Protein AF-A0A2D4Q1W5-F1 (afdb_monomer)

Secondary structure (DSSP, 8-state):
--SS---S-SGGGGS--HHHHHHHHHHHHHHHHHH-----S--TTSSS--TT-S----TTTTTT-SSB-TTS-BPTT-SS-TTT-TTEETTEEPPTT-EEE--BGGGTB--EE--SS-SS--

pLDDT: mean 91.88, std 6.36, range [61.78, 98.19]

Nearest PDB structures (foldseek):
  8snm-assembly1_B  TM=6.534E-01  e=1.712E-15  Homo sapiens
  8snl-assembly1_A  TM=6.534E-01  e=9.653E-14  Homo sapiens
  8sno-assembly1_A  TM=9.423E-01  e=1.370E-10  Homo sapiens
  6be6-assembly4_D  TM=8.812E-01  e=4.741E-08  Homo sapiens
  6be6-assembly3_C  TM=8.725E-01  e=7.974E-07  Homo sapiens

Mean predicted aligned error: 6.37 Å

Foldseek 3Di:
DDPDDDPCPDPCSVPDDPVRVVVVVVCCVVPCVVDPDDDDQQD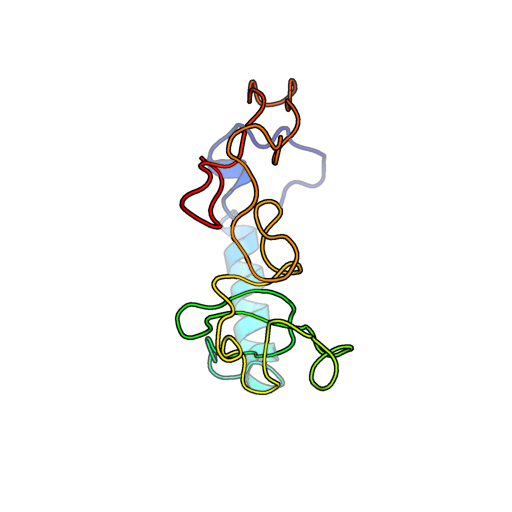AQCLEAGPPAQGHLHPVPCPPQPQAHVRRYGDPPQPHGVSHALQDDPSAGHDQAAFRDPQDVVVRRHTWGGRSPDSDID

Structure (mmCIF, N/CA/C/O backbone):
data_AF-A0A2D4Q1W5-F1
#
_entry.id   AF-A0A2D4Q1W5-F1
#
loop_
_atom_site.group_PDB
_atom_site.id
_atom_site.type_symbol
_atom_site.label_atom_id
_atom_site.label_alt_id
_atom_site.label_comp_id
_atom_site.label_asym_id
_atom_site.label_entity_id
_atom_site.label_seq_id
_atom_site.pdbx_PDB_ins_code
_atom_site.Cartn_x
_atom_site.Cartn_y
_atom_site.Cartn_z
_atom_site.occupancy
_atom_site.B_iso_or_equiv
_atom_site.auth_seq_id
_atom_site.auth_comp_id
_atom_site.auth_asym_id
_atom_site.auth_atom_id
_atom_site.pdbx_PDB_model_num
ATOM 1 N N . MET A 1 1 ? -15.717 11.210 16.338 1.00 86.06 1 MET A N 1
ATOM 2 C CA . MET A 1 1 ? -16.990 10.555 15.977 1.00 86.06 1 MET A CA 1
ATOM 3 C C . MET A 1 1 ? -18.083 11.599 15.905 1.00 86.06 1 MET A C 1
ATOM 5 O O . MET A 1 1 ? -18.775 11.830 16.887 1.00 86.06 1 MET A O 1
ATOM 9 N N . TYR A 1 2 ? -18.155 12.303 14.780 1.00 91.56 2 TYR A N 1
ATOM 10 C CA . TYR A 1 2 ? -19.188 13.307 14.546 1.00 91.56 2 TYR A CA 1
ATOM 11 C C . TYR A 1 2 ? -20.326 12.639 13.761 1.00 91.56 2 TYR A C 1
ATOM 13 O O . TYR A 1 2 ? -20.021 11.866 12.853 1.00 91.56 2 TYR A O 1
ATOM 21 N N . PRO A 1 3 ? -21.604 12.846 14.121 1.00 91.62 3 PRO A N 1
ATOM 22 C CA . PRO A 1 3 ? -22.716 12.086 13.543 1.00 91.62 3 PRO A CA 1
ATOM 23 C C . PRO A 1 3 ? -23.096 12.529 12.123 1.00 91.62 3 PRO A C 1
ATOM 25 O O . PRO A 1 3 ? -23.984 11.936 11.520 1.00 91.62 3 PRO A O 1
ATOM 28 N N . ILE A 1 4 ? -22.448 13.567 11.595 1.00 92.00 4 ILE A N 1
ATOM 29 C CA . ILE A 1 4 ? -22.682 14.102 10.254 1.00 92.00 4 ILE A CA 1
ATOM 30 C C . ILE A 1 4 ? -21.364 14.189 9.482 1.00 92.00 4 ILE A C 1
ATOM 32 O O . ILE A 1 4 ? -20.281 14.140 10.073 1.00 92.00 4 ILE A O 1
ATOM 36 N N . ALA A 1 5 ? -21.467 14.320 8.159 1.00 90.94 5 ALA A N 1
ATOM 37 C CA . ALA A 1 5 ? -20.313 14.451 7.279 1.00 90.94 5 ALA A CA 1
ATOM 38 C C . ALA A 1 5 ? -19.437 15.657 7.663 1.00 90.94 5 ALA A C 1
ATOM 40 O O . ALA A 1 5 ? -19.933 16.707 8.073 1.00 90.94 5 ALA A O 1
ATOM 41 N N . VAL A 1 6 ? -18.125 15.492 7.508 1.00 92.56 6 VAL A N 1
ATOM 42 C CA . VAL A 1 6 ? -17.108 16.527 7.734 1.00 92.56 6 VAL A CA 1
ATOM 43 C C . VAL A 1 6 ? -16.203 16.612 6.513 1.00 92.56 6 VAL A C 1
ATOM 45 O O . VAL A 1 6 ? -16.051 15.619 5.805 1.00 92.56 6 VAL A O 1
ATOM 48 N N . SER A 1 7 ? -15.585 17.772 6.277 1.00 89.62 7 SER A N 1
ATOM 49 C CA . SER A 1 7 ? -14.688 17.949 5.128 1.00 89.62 7 SER A CA 1
ATOM 50 C C . SER A 1 7 ? -13.377 17.169 5.267 1.00 89.62 7 SER A C 1
ATOM 52 O O . SER A 1 7 ? -12.824 16.715 4.273 1.00 89.62 7 SER A O 1
ATOM 54 N N . GLY A 1 8 ? -12.904 16.965 6.502 1.00 90.44 8 GLY A N 1
ATOM 55 C CA . GLY A 1 8 ? -11.624 16.309 6.780 1.00 90.44 8 GLY A CA 1
ATOM 56 C C . GLY A 1 8 ? -10.437 17.273 6.887 1.00 90.44 8 GLY A C 1
ATOM 57 O O . GLY A 1 8 ? -9.335 16.831 7.218 1.00 90.44 8 GLY A O 1
ATOM 58 N N . ASP A 1 9 ? -10.660 18.571 6.658 1.00 89.31 9 ASP A N 1
ATOM 59 C CA . ASP A 1 9 ? -9.598 19.586 6.598 1.00 89.31 9 ASP A CA 1
ATOM 60 C C . ASP A 1 9 ? -9.141 20.074 7.977 1.00 89.31 9 ASP A C 1
ATOM 62 O O . ASP A 1 9 ? -8.030 20.579 8.128 1.00 89.31 9 ASP A O 1
ATOM 66 N N . HIS A 1 10 ? -9.978 19.920 9.007 1.00 92.00 10 HIS A N 1
ATOM 67 C CA . HIS A 1 10 ? -9.647 20.357 10.359 1.00 92.00 10 HIS A CA 1
ATOM 68 C C . HIS A 1 10 ? -8.865 19.277 11.111 1.00 92.00 10 HIS A C 1
ATOM 70 O O . HIS A 1 10 ? -9.154 18.086 11.003 1.00 92.00 10 HIS A O 1
ATOM 76 N N . GLU A 1 11 ? -7.930 19.690 11.969 1.00 93.56 11 GLU A N 1
ATOM 77 C CA . GLU A 1 11 ? -7.053 18.779 12.722 1.00 93.56 11 GLU A CA 1
ATOM 78 C C . GLU A 1 11 ? -7.822 17.692 13.490 1.00 93.56 11 GLU A C 1
ATOM 80 O O . GLU A 1 11 ? -7.495 16.505 13.423 1.00 93.56 11 GLU A O 1
ATOM 85 N N . ASN A 1 12 ? -8.918 18.072 14.153 1.00 95.00 12 ASN A N 1
ATOM 86 C CA . ASN A 1 12 ? -9.738 17.148 14.934 1.00 95.00 12 ASN A CA 1
ATOM 87 C C . ASN A 1 12 ? -10.520 16.137 14.081 1.00 95.00 12 ASN A C 1
ATOM 89 O O . ASN A 1 12 ? -11.045 15.172 14.633 1.00 95.00 12 ASN A O 1
ATOM 93 N N . ASN A 1 13 ? -10.591 16.296 12.753 1.00 93.25 13 ASN A N 1
ATOM 94 C CA . ASN A 1 13 ? -11.184 15.277 11.881 1.00 93.25 13 ASN A CA 1
ATOM 95 C C . ASN A 1 13 ? -10.328 14.003 11.817 1.00 93.25 13 ASN A C 1
ATOM 97 O O . ASN A 1 13 ? -10.854 12.938 11.505 1.00 93.25 13 ASN A O 1
ATOM 101 N N . LYS A 1 14 ? -9.040 14.097 12.172 1.00 93.00 14 LYS A N 1
ATOM 102 C CA . LYS A 1 14 ? -8.099 12.967 12.223 1.00 93.00 14 LYS A CA 1
ATOM 103 C C . LYS A 1 14 ? -7.966 12.360 13.623 1.00 93.00 14 LYS A C 1
ATOM 105 O O . LYS A 1 14 ? -7.252 11.377 13.798 1.00 93.00 14 LYS A O 1
ATOM 110 N N . MET A 1 15 ? -8.641 12.935 14.622 1.00 95.38 15 MET A N 1
ATOM 111 C CA . MET A 1 15 ? -8.470 12.589 16.032 1.00 95.38 15 MET A CA 1
ATOM 112 C C . MET A 1 15 ? -9.781 12.114 16.660 1.00 95.38 15 MET A C 1
ATOM 114 O O . MET A 1 15 ? -10.868 12.632 16.401 1.00 95.38 15 MET A O 1
ATOM 118 N N . PHE A 1 16 ? -9.683 11.146 17.568 1.00 97.31 16 PHE A N 1
ATOM 119 C CA . PHE A 1 16 ? -10.810 10.773 18.418 1.00 97.31 16 PHE A CA 1
ATOM 120 C C . PHE A 1 16 ? -11.006 11.783 19.555 1.00 97.31 16 PHE A C 1
ATOM 122 O O . PHE A 1 16 ? -10.042 12.210 20.195 1.00 97.31 16 PHE A O 1
ATOM 129 N N . SER A 1 17 ? -12.267 12.107 19.856 1.00 96.94 17 SER A N 1
ATOM 130 C CA . SER A 1 17 ? -12.629 12.879 21.050 1.00 96.94 17 SER A CA 1
ATOM 131 C C . SER A 1 17 ? -12.401 12.065 22.325 1.00 96.94 17 SER A C 1
ATOM 133 O O . SER A 1 17 ? -12.334 10.834 22.283 1.00 96.94 17 SER A O 1
ATOM 135 N N . ASN A 1 18 ? -12.360 12.731 23.480 1.00 97.81 18 ASN A N 1
ATOM 136 C CA . ASN A 1 18 ? -12.181 12.057 24.771 1.00 97.81 18 ASN A CA 1
ATOM 137 C C . ASN A 1 18 ? -13.290 11.031 25.060 1.00 97.81 18 ASN A C 1
ATOM 139 O O . ASN A 1 18 ? -12.991 9.926 25.502 1.00 97.81 18 ASN A O 1
ATOM 143 N N . CYS A 1 19 ? -14.545 11.342 24.720 1.00 97.56 19 CYS A N 1
ATOM 144 C CA . CYS A 1 19 ? 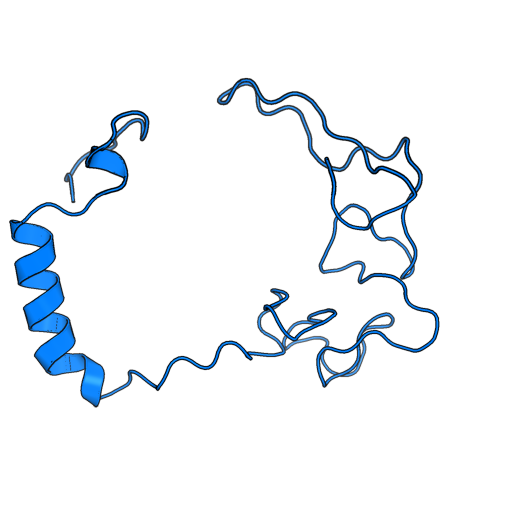-15.661 10.398 24.846 1.00 97.56 19 CYS A CA 1
ATOM 145 C C . CYS A 1 19 ? -15.446 9.145 23.981 1.00 97.56 19 CYS A C 1
ATOM 147 O O . CYS A 1 19 ? -15.660 8.026 24.440 1.00 97.56 19 CYS A O 1
ATOM 149 N N . SER A 1 20 ? -14.969 9.332 22.743 1.00 98.00 20 SER A N 1
ATOM 150 C CA . SER A 1 20 ? -14.687 8.217 21.829 1.00 98.00 20 SER A CA 1
ATOM 151 C C . SER A 1 20 ? -13.552 7.347 22.374 1.00 98.00 20 SER A C 1
ATOM 153 O O . SER A 1 20 ? -13.684 6.130 22.421 1.00 98.00 20 SER A O 1
ATOM 155 N N . LYS A 1 21 ? -12.459 7.966 22.844 1.00 98.12 21 LYS A N 1
ATOM 156 C CA . LYS A 1 21 ? -11.311 7.257 23.433 1.00 98.12 21 LYS A CA 1
ATOM 157 C C . LYS A 1 21 ? -11.717 6.414 24.643 1.00 98.12 21 LYS A C 1
ATOM 159 O O . LYS A 1 21 ? -11.306 5.263 24.725 1.00 98.12 21 LYS A O 1
ATOM 164 N N . ALA A 1 22 ? -12.542 6.957 25.541 1.00 98.19 22 ALA A N 1
ATOM 165 C CA . ALA A 1 22 ? -13.024 6.232 26.716 1.00 98.19 22 ALA A CA 1
ATOM 166 C C . ALA A 1 22 ? -13.851 4.990 26.332 1.00 98.19 22 ALA A C 1
ATOM 168 O O . ALA A 1 22 ? -13.604 3.900 26.844 1.00 98.19 22 ALA A O 1
ATOM 169 N N . SER A 1 23 ? -14.779 5.134 25.379 1.00 98.00 23 SER A N 1
ATOM 170 C CA . SER A 1 23 ? -15.603 4.019 24.892 1.00 98.00 23 SER A CA 1
ATOM 171 C C . SER A 1 23 ? -14.780 2.949 24.160 1.00 98.00 23 SER A C 1
ATOM 173 O O . SER A 1 23 ? -14.955 1.750 24.400 1.00 98.00 23 SER A O 1
ATOM 175 N N . ILE A 1 24 ? -13.834 3.370 23.312 1.00 97.94 24 ILE A N 1
ATOM 176 C CA . ILE A 1 24 ? -12.910 2.465 22.618 1.00 97.94 24 ILE A CA 1
ATOM 177 C C . ILE A 1 24 ? -12.070 1.687 23.635 1.00 97.94 24 ILE A C 1
ATOM 179 O O . ILE A 1 24 ? -11.973 0.468 23.527 1.00 97.94 24 ILE A O 1
ATOM 183 N N . LEU A 1 25 ? -11.514 2.359 24.649 1.00 97.81 25 LEU A N 1
ATOM 184 C CA . LEU A 1 25 ? -10.700 1.717 25.681 1.00 97.81 25 LEU A CA 1
ATOM 185 C C . LEU A 1 25 ? -11.475 0.620 26.423 1.00 97.81 25 LEU A C 1
ATOM 187 O O . LEU A 1 25 ? -10.973 -0.494 26.539 1.00 97.81 25 LEU A O 1
ATOM 191 N N . GLN A 1 26 ? -12.703 0.905 26.864 1.00 97.94 26 GLN A N 1
ATOM 192 C CA . GLN A 1 26 ? -13.553 -0.078 27.546 1.00 97.94 26 GLN A CA 1
ATOM 193 C C . GLN A 1 26 ? -13.828 -1.310 26.665 1.00 97.94 26 GLN A C 1
ATOM 195 O O . GLN A 1 26 ? -13.817 -2.454 27.130 1.00 97.94 26 GLN A O 1
ATOM 200 N N . THR A 1 27 ? -14.047 -1.083 25.369 1.00 97.50 27 THR A N 1
ATOM 201 C CA . THR A 1 27 ? -14.276 -2.160 24.399 1.00 97.50 27 THR A CA 1
ATOM 202 C C . THR A 1 27 ? -13.012 -2.992 24.194 1.00 97.50 27 THR A C 1
ATOM 204 O O . THR A 1 27 ? -13.068 -4.215 24.259 1.00 97.50 27 THR A O 1
ATOM 207 N N . ILE A 1 28 ? -11.854 -2.352 24.013 1.00 97.44 28 ILE A N 1
ATOM 208 C CA . ILE A 1 28 ? -10.568 -3.043 23.851 1.00 97.44 28 ILE A CA 1
ATOM 209 C C . ILE A 1 28 ? -10.250 -3.878 25.097 1.00 97.44 28 ILE A C 1
ATOM 211 O O . ILE A 1 28 ? -9.908 -5.045 24.962 1.00 97.44 28 ILE A O 1
ATOM 215 N N . GLN A 1 29 ? -10.421 -3.338 26.306 1.00 97.06 29 GLN A N 1
ATOM 216 C CA . GLN A 1 29 ? -10.148 -4.075 27.548 1.00 97.06 29 GLN A CA 1
ATOM 217 C C . GLN A 1 29 ? -10.986 -5.351 27.692 1.00 97.06 29 GLN A C 1
ATOM 219 O O . GLN A 1 29 ? -10.492 -6.347 28.211 1.00 97.06 29 GLN A O 1
ATOM 224 N N . SER A 1 30 ? -12.240 -5.326 27.235 1.00 97.06 30 SER A N 1
ATOM 225 C CA . SER A 1 30 ? -13.139 -6.481 27.326 1.00 97.06 30 SER A CA 1
ATOM 226 C C . SER A 1 30 ? -12.978 -7.466 26.169 1.00 97.06 30 SER A C 1
ATOM 228 O O . SER A 1 30 ? -13.091 -8.667 26.388 1.00 97.06 30 SER A O 1
ATOM 230 N N . LYS A 1 31 ? -12.721 -6.981 24.948 1.00 96.69 31 LYS A N 1
ATOM 231 C CA . LYS A 1 31 ? -12.789 -7.787 23.719 1.00 96.69 31 LYS A CA 1
ATOM 232 C C . LYS A 1 31 ? -11.450 -8.119 23.085 1.00 96.69 31 LYS A C 1
ATOM 234 O O . LYS A 1 31 ? -11.359 -9.127 22.393 1.00 96.69 31 LYS A O 1
ATOM 239 N N . ALA A 1 32 ? -10.405 -7.329 23.322 1.00 95.25 32 ALA A N 1
ATOM 240 C CA . ALA A 1 32 ? -9.097 -7.610 22.739 1.00 95.25 32 ALA A CA 1
ATOM 241 C C . ALA A 1 32 ? -8.559 -9.003 23.115 1.00 95.25 32 ALA A C 1
ATOM 243 O O . ALA A 1 32 ? -8.096 -9.685 22.206 1.00 95.25 32 ALA A O 1
ATOM 244 N N . PRO A 1 33 ? -8.674 -9.502 24.365 1.00 95.12 33 PRO A N 1
ATOM 245 C CA . PRO A 1 33 ? -8.172 -10.840 24.695 1.00 95.12 33 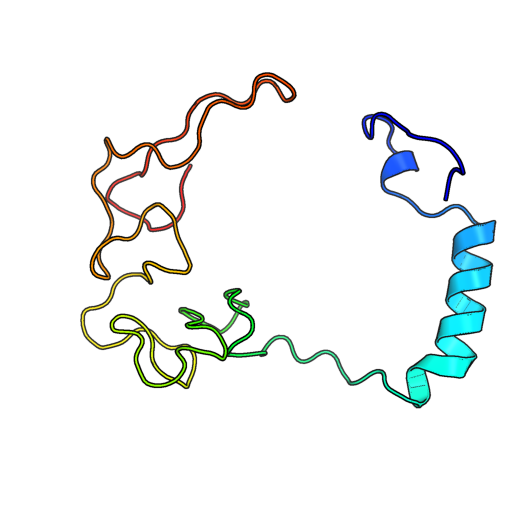PRO A CA 1
ATOM 246 C C . PRO A 1 33 ? -8.849 -11.980 23.920 1.00 95.12 33 PRO A C 1
ATOM 248 O O . PRO A 1 33 ? -8.269 -13.053 23.794 1.00 95.12 33 PRO A O 1
ATOM 251 N N . GLU A 1 34 ? -10.067 -11.767 23.407 1.00 96.38 34 GLU A N 1
ATOM 252 C CA . GLU A 1 34 ? -10.818 -12.791 22.672 1.00 96.38 34 GLU A CA 1
ATOM 253 C C . GLU A 1 34 ? -10.242 -13.030 21.264 1.00 96.38 34 GLU A C 1
ATOM 255 O O . GLU A 1 34 ? -10.302 -14.151 20.761 1.00 96.38 34 GLU A O 1
ATOM 260 N N . CYS A 1 35 ? -9.707 -11.996 20.599 1.00 92.69 35 CYS A N 1
ATOM 261 C CA . CYS A 1 35 ? -9.339 -12.104 19.181 1.00 92.69 35 CYS A CA 1
ATOM 262 C C . CYS A 1 35 ? -8.168 -11.238 18.704 1.00 92.69 35 CYS A C 1
ATOM 264 O O . CYS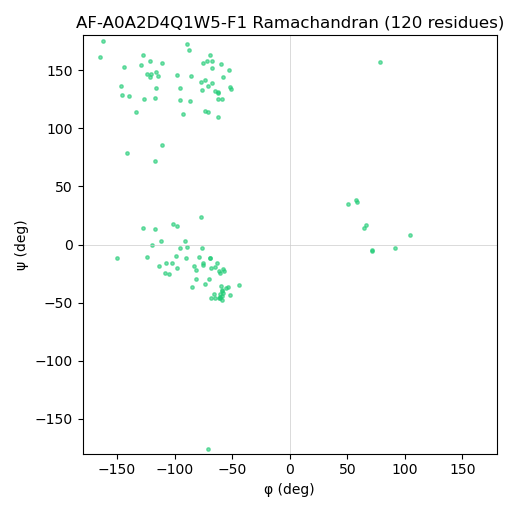 A 1 35 ? -7.689 -11.450 17.586 1.00 92.69 35 CYS A O 1
ATOM 266 N N . PHE A 1 36 ? -7.689 -10.276 19.498 1.00 92.56 36 PHE A N 1
ATOM 267 C CA . PHE A 1 36 ? -6.498 -9.525 19.123 1.00 92.56 36 PHE A CA 1
ATOM 268 C C . PHE A 1 36 ? -5.296 -10.449 19.237 1.00 92.56 36 PHE A C 1
ATOM 270 O O . PHE A 1 36 ? -5.137 -11.204 20.195 1.00 92.56 36 PHE A O 1
ATOM 277 N N . LYS A 1 37 ? -4.439 -10.369 18.232 1.00 86.62 37 LYS A N 1
ATOM 278 C CA . LYS A 1 37 ? -3.167 -11.072 18.204 1.00 86.62 37 LYS A CA 1
ATOM 279 C C . LYS A 1 37 ? -2.059 -10.045 18.312 1.00 86.62 37 LYS A C 1
ATOM 281 O O . LYS A 1 37 ? -2.253 -8.876 17.970 1.00 86.62 37 LYS A O 1
ATOM 286 N N . GLU A 1 38 ? -0.905 -10.490 18.786 1.00 85.31 38 GLU A N 1
ATOM 287 C CA . GLU A 1 38 ? 0.304 -9.686 18.697 1.00 85.31 38 GLU A CA 1
ATOM 288 C C . GLU A 1 38 ? 0.488 -9.224 17.249 1.00 85.31 38 GLU A C 1
ATOM 290 O O . GLU A 1 38 ? 0.251 -9.984 16.302 1.00 85.31 38 GLU A O 1
ATOM 295 N N . ARG A 1 39 ? 0.825 -7.942 17.081 1.00 74.88 39 ARG A N 1
ATOM 296 C CA . ARG A 1 39 ? 0.957 -7.350 15.757 1.00 74.88 39 ARG A CA 1
ATOM 297 C C . ARG A 1 39 ? 2.077 -8.075 15.021 1.00 74.88 39 ARG A C 1
ATOM 299 O O . ARG A 1 39 ? 3.249 -7.903 15.333 1.00 74.88 39 ARG A O 1
ATOM 306 N N . THR A 1 40 ? 1.704 -8.856 14.021 1.00 72.06 40 THR A N 1
ATOM 307 C CA . THR A 1 40 ? 2.642 -9.417 13.060 1.00 72.06 40 THR A CA 1
ATOM 308 C C . THR A 1 40 ? 2.689 -8.444 11.888 1.00 72.06 40 THR A C 1
ATOM 310 O O . THR A 1 40 ? 1.702 -8.259 11.187 1.00 72.06 40 THR A O 1
ATOM 313 N N . ASN A 1 41 ? 3.821 -7.766 11.691 1.00 66.25 41 ASN A N 1
ATOM 314 C CA 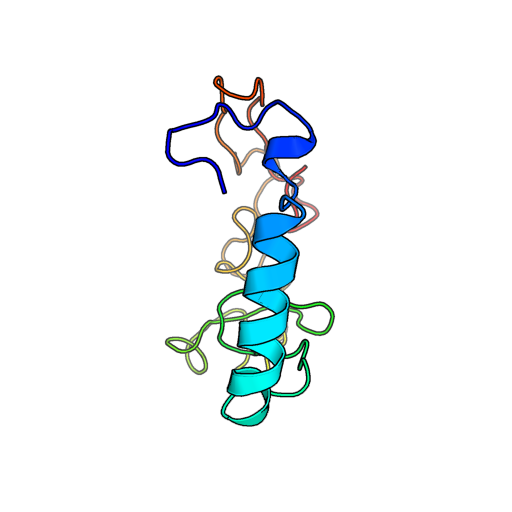. ASN A 1 41 ? 4.032 -6.877 10.535 1.00 66.25 41 ASN A CA 1
ATOM 315 C C . ASN A 1 41 ? 4.326 -7.671 9.244 1.00 66.25 41 ASN A C 1
ATOM 317 O O . ASN A 1 41 ? 5.037 -7.185 8.376 1.00 66.25 41 ASN A O 1
ATOM 321 N N . LYS A 1 42 ? 3.899 -8.936 9.181 1.00 73.50 42 LYS A N 1
ATOM 322 C CA . LYS A 1 42 ? 4.279 -9.905 8.148 1.00 73.50 42 LYS A CA 1
ATOM 323 C C . LYS A 1 42 ? 3.051 -10.729 7.807 1.00 73.50 42 LYS A C 1
ATOM 325 O O . LYS A 1 42 ? 2.863 -11.821 8.349 1.00 73.50 42 LYS A O 1
ATOM 330 N N . VAL A 1 43 ? 2.162 -10.161 7.001 1.00 85.69 43 VAL A N 1
ATOM 331 C CA . VAL A 1 43 ? 0.948 -10.852 6.561 1.00 85.69 43 VAL A CA 1
ATOM 332 C C . VAL A 1 43 ? 1.001 -11.013 5.053 1.00 85.69 43 VAL A C 1
ATOM 334 O O . VAL A 1 43 ? 0.225 -10.401 4.324 1.00 85.69 43 VAL A O 1
ATOM 337 N N . CYS A 1 44 ? 1.883 -11.909 4.620 1.00 89.69 44 CYS A N 1
ATOM 338 C CA . CYS A 1 44 ? 2.008 -12.259 3.220 1.00 89.69 44 CYS A CA 1
ATOM 339 C C . CYS A 1 44 ? 0.683 -12.808 2.671 1.00 89.69 44 CYS A C 1
ATOM 341 O O . CYS A 1 44 ? 0.113 -13.769 3.202 1.00 89.69 44 CYS A O 1
ATOM 343 N N . GLY A 1 45 ? 0.200 -12.197 1.592 1.00 90.62 45 GLY A N 1
ATOM 344 C CA . GLY A 1 45 ? -1.046 -12.549 0.921 1.00 90.62 45 GLY A CA 1
ATOM 345 C C . GLY A 1 45 ? -2.197 -11.578 1.194 1.00 90.62 45 GLY A C 1
ATOM 346 O O . GLY A 1 45 ? -3.328 -11.861 0.784 1.00 90.62 45 GLY A O 1
ATOM 347 N N . ASN A 1 46 ? -1.952 -10.439 1.846 1.00 90.94 46 ASN A N 1
ATOM 348 C CA . ASN A 1 46 ? -2.954 -9.387 2.051 1.00 90.94 46 ASN A CA 1
ATOM 349 C C . ASN A 1 46 ? -2.958 -8.330 0.919 1.00 90.94 46 ASN A C 1
ATOM 351 O O . ASN A 1 46 ? -3.732 -7.373 0.978 1.00 90.94 46 ASN A O 1
ATOM 355 N N . SER A 1 47 ? -2.131 -8.523 -0.119 1.00 90.88 47 SER A N 1
ATOM 356 C CA . SER A 1 47 ? -1.938 -7.623 -1.268 1.00 90.88 47 SER A CA 1
ATOM 357 C C . SER A 1 47 ? -1.293 -6.271 -0.942 1.00 90.88 47 SER A C 1
ATOM 359 O O . SER A 1 47 ? -1.348 -5.349 -1.761 1.00 90.88 47 SER A O 1
ATOM 361 N N . ARG A 1 48 ? -0.653 -6.139 0.220 1.00 91.19 48 ARG A N 1
ATOM 362 C CA . ARG A 1 48 ? 0.071 -4.945 0.648 1.00 91.19 48 ARG A CA 1
ATOM 363 C C . ARG A 1 48 ? 1.485 -5.341 1.054 1.00 91.19 48 ARG A C 1
ATOM 365 O O . ARG A 1 48 ? 1.665 -6.129 1.960 1.00 91.19 48 ARG A O 1
ATOM 372 N N . VAL A 1 49 ? 2.469 -4.692 0.441 1.00 91.94 49 VAL A N 1
ATOM 373 C CA . VAL A 1 49 ? 3.877 -4.893 0.797 1.00 91.94 49 VAL A CA 1
ATOM 374 C C . VAL A 1 49 ? 4.155 -4.264 2.164 1.00 91.94 49 VAL A C 1
ATOM 376 O O . VAL A 1 49 ? 4.062 -3.040 2.311 1.00 91.94 49 VAL A O 1
ATOM 379 N N . ASP A 1 50 ? 4.470 -5.099 3.151 1.00 90.56 50 ASP A N 1
ATOM 380 C CA . ASP A 1 50 ? 4.930 -4.679 4.479 1.00 90.56 50 ASP A CA 1
ATOM 381 C C . ASP A 1 50 ? 6.475 -4.536 4.537 1.00 90.56 50 ASP A C 1
ATOM 383 O O . ASP A 1 50 ? 7.181 -4.865 3.588 1.00 90.56 50 ASP A O 1
ATOM 387 N N . GLU A 1 51 ? 7.030 -4.007 5.639 1.00 85.12 51 GLU A N 1
ATOM 388 C CA . GLU A 1 51 ? 8.439 -3.546 5.737 1.00 85.12 51 GLU A CA 1
ATOM 389 C C . GLU A 1 51 ? 9.522 -4.603 5.422 1.00 85.12 51 GLU A C 1
ATOM 391 O O . GLU A 1 51 ? 10.648 -4.238 5.090 1.00 85.12 51 GLU A O 1
ATOM 396 N N . GLU A 1 52 ? 9.213 -5.898 5.512 1.00 84.81 52 GLU A N 1
ATOM 397 C CA . GLU A 1 52 ? 10.157 -6.994 5.229 1.00 84.81 52 GLU A CA 1
ATOM 398 C C . GLU A 1 52 ? 9.812 -7.808 3.965 1.00 84.81 52 GLU A C 1
ATOM 400 O O . GLU A 1 52 ? 10.493 -8.788 3.623 1.00 84.81 52 GLU A O 1
ATOM 405 N N . GLU A 1 53 ? 8.760 -7.406 3.260 1.00 92.81 53 GLU A N 1
ATOM 406 C CA . GLU A 1 53 ? 8.289 -8.030 2.029 1.00 92.81 53 GLU A CA 1
ATOM 407 C C . GLU A 1 53 ? 8.821 -7.260 0.816 1.00 92.81 53 GLU A C 1
ATOM 409 O O . GLU A 1 53 ? 8.988 -6.043 0.844 1.00 92.81 53 GLU A O 1
ATOM 414 N N . GLU A 1 54 ? 9.111 -7.966 -0.274 1.00 94.25 54 GLU A N 1
ATOM 415 C CA . GLU A 1 54 ? 9.550 -7.325 -1.527 1.00 94.25 54 GLU A CA 1
ATOM 416 C C . GLU A 1 54 ? 8.385 -7.160 -2.515 1.00 94.25 54 GLU A C 1
ATOM 418 O O . GLU A 1 54 ? 8.437 -6.353 -3.444 1.00 94.25 54 GLU A O 1
ATOM 423 N N . CYS A 1 55 ? 7.333 -7.951 -2.315 1.00 94.75 55 CYS A N 1
ATOM 424 C CA . CYS A 1 55 ? 6.085 -7.963 -3.060 1.00 94.75 55 CYS A CA 1
ATOM 425 C C . CYS A 1 55 ? 5.037 -8.742 -2.253 1.00 94.75 55 CYS A C 1
ATOM 427 O O . CYS A 1 55 ? 5.398 -9.550 -1.407 1.00 94.75 55 CYS A O 1
ATOM 429 N N . ASP A 1 56 ? 3.755 -8.552 -2.559 1.00 95.75 56 ASP A N 1
ATOM 430 C CA . ASP A 1 56 ? 2.666 -9.366 -2.012 1.00 95.75 56 ASP A CA 1
ATOM 431 C C . ASP A 1 56 ? 1.723 -9.780 -3.161 1.00 95.75 56 ASP A C 1
ATOM 433 O O . ASP A 1 56 ? 1.077 -8.911 -3.765 1.00 95.75 56 ASP A O 1
ATOM 437 N N . PRO A 1 57 ? 1.629 -11.082 -3.503 1.00 94.44 57 PRO A N 1
ATOM 438 C CA . PRO A 1 57 ? 0.804 -11.550 -4.616 1.00 94.44 57 PRO A CA 1
ATOM 439 C C . PRO A 1 57 ? -0.699 -11.556 -4.287 1.00 94.44 57 PRO A C 1
ATOM 441 O O . PRO A 1 57 ? -1.536 -11.644 -5.187 1.00 94.44 57 PRO A O 1
ATOM 444 N N . GLY A 1 58 ? -1.065 -11.461 -3.010 1.00 92.94 58 GLY A N 1
ATOM 445 C CA . GLY A 1 58 ? -2.410 -11.685 -2.505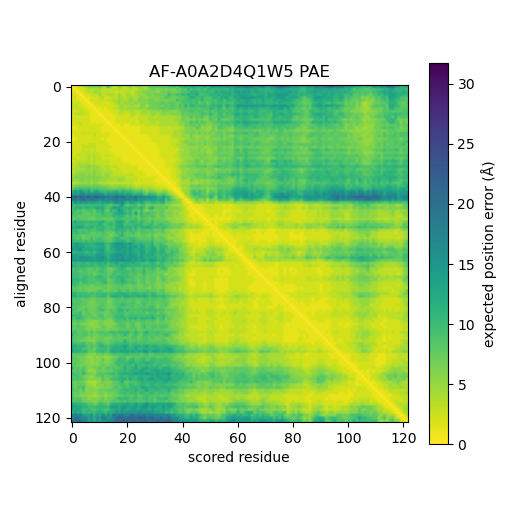 1.00 92.94 58 GLY A CA 1
ATOM 446 C C . GLY A 1 58 ? -2.758 -13.168 -2.368 1.00 92.94 58 GLY A C 1
ATOM 447 O O . GLY A 1 58 ? -2.219 -14.034 -3.058 1.00 92.94 58 GLY A O 1
ATOM 448 N N . LEU A 1 59 ? -3.734 -13.459 -1.507 1.00 90.19 59 LEU A N 1
ATOM 449 C CA . LEU A 1 59 ? -4.185 -14.816 -1.181 1.00 90.19 59 LEU A CA 1
ATOM 450 C C . LEU A 1 59 ? -4.575 -15.646 -2.418 1.00 90.19 59 LEU A C 1
ATOM 452 O O . LEU A 1 59 ? -4.313 -16.844 -2.471 1.00 90.19 59 LEU A O 1
ATOM 456 N N . LEU A 1 60 ? -5.178 -15.018 -3.432 1.00 88.69 60 LEU A N 1
ATOM 457 C CA . LEU A 1 60 ? -5.641 -15.703 -4.647 1.00 88.69 60 LEU A CA 1
ATOM 458 C C . LEU A 1 60 ? -4.509 -16.089 -5.610 1.00 88.69 60 LEU A C 1
ATOM 460 O O . LEU A 1 60 ? -4.723 -16.917 -6.496 1.00 88.69 60 LEU A O 1
ATOM 464 N N . HIS A 1 61 ? -3.324 -15.494 -5.463 1.00 86.62 61 HIS A N 1
ATOM 465 C CA . HIS A 1 61 ? -2.233 -15.631 -6.429 1.00 86.62 61 HIS A CA 1
ATOM 466 C C . HIS A 1 61 ? -0.909 -16.072 -5.818 1.00 86.62 61 HIS A C 1
ATOM 468 O O . HIS A 1 61 ? 0.115 -16.062 -6.500 1.00 86.62 61 HIS A O 1
ATOM 474 N N . LEU A 1 62 ? -0.950 -16.557 -4.574 1.00 85.81 62 LEU A N 1
ATOM 475 C CA . LEU A 1 62 ? 0.194 -17.106 -3.843 1.00 85.81 62 LEU A CA 1
ATOM 476 C C . LEU A 1 62 ? 1.064 -18.054 -4.685 1.00 85.81 62 LEU A C 1
ATOM 478 O O . LEU A 1 62 ? 2.277 -18.069 -4.519 1.00 85.81 62 LEU A O 1
ATOM 482 N N . GLN A 1 63 ? 0.470 -18.837 -5.593 1.00 85.62 63 GLN A N 1
ATOM 483 C CA . GLN A 1 63 ? 1.201 -19.832 -6.389 1.00 85.62 63 GLN A CA 1
ATOM 484 C C . GLN A 1 63 ? 1.398 -19.467 -7.867 1.00 85.62 63 GLN A C 1
ATOM 486 O O . GLN A 1 63 ? 2.218 -20.094 -8.535 1.00 85.62 63 GLN A O 1
ATOM 491 N N . ASN A 1 64 ? 0.656 -18.494 -8.403 1.00 90.56 64 ASN A N 1
ATOM 492 C CA . ASN A 1 64 ? 0.625 -18.224 -9.847 1.00 90.56 64 ASN A CA 1
ATOM 493 C C . ASN A 1 64 ? 1.092 -16.818 -10.236 1.00 90.56 64 ASN A C 1
ATOM 495 O O . ASN A 1 64 ? 1.128 -16.515 -11.427 1.00 90.56 64 ASN A O 1
ATOM 499 N N . ASP A 1 65 ? 1.472 -15.976 -9.274 1.00 94.25 65 ASP A N 1
ATOM 500 C CA . ASP A 1 65 ? 2.056 -14.680 -9.589 1.00 94.25 65 ASP A 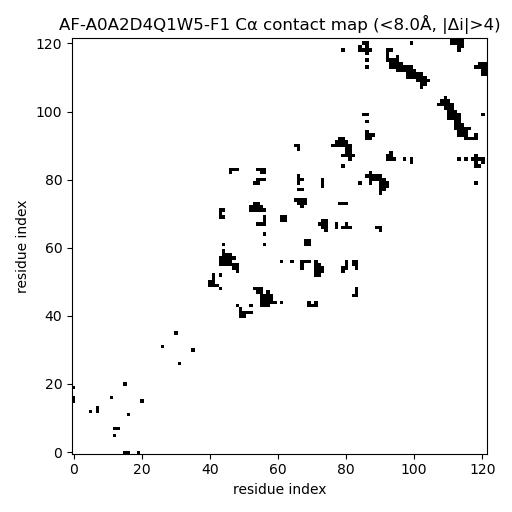CA 1
ATOM 501 C C . ASP A 1 65 ? 3.406 -14.850 -10.298 1.00 94.25 65 ASP A C 1
ATOM 503 O O . ASP A 1 65 ? 4.250 -15.646 -9.885 1.00 94.25 65 ASP A O 1
ATOM 507 N N . PHE A 1 66 ? 3.618 -14.144 -11.406 1.00 94.75 66 PHE A N 1
ATOM 508 C CA . PHE A 1 66 ? 4.825 -14.302 -12.221 1.00 94.75 66 PHE A CA 1
ATOM 509 C C . PHE A 1 66 ? 6.018 -13.496 -11.693 1.00 94.75 66 PHE A C 1
ATOM 511 O O . PHE A 1 66 ? 7.154 -13.834 -12.024 1.00 94.75 66 PHE A O 1
ATOM 518 N N . CYS A 1 67 ? 5.779 -12.490 -10.849 1.00 96.44 67 CYS A N 1
ATOM 519 C CA . CYS A 1 67 ? 6.803 -11.599 -10.305 1.00 96.44 67 CYS A CA 1
ATOM 520 C C . CYS A 1 67 ? 7.130 -11.898 -8.839 1.00 96.44 67 CYS A C 1
ATOM 522 O O . CYS A 1 67 ? 8.238 -11.608 -8.396 1.00 96.44 67 CYS A O 1
ATOM 524 N N . CYS A 1 68 ? 6.190 -12.489 -8.102 1.00 97.00 68 CYS A N 1
ATOM 525 C CA . CYS A 1 68 ? 6.289 -12.720 -6.667 1.00 97.00 68 CYS A CA 1
ATOM 526 C C . CYS A 1 68 ? 6.192 -14.210 -6.307 1.00 97.00 68 CYS A C 1
ATOM 528 O O . CYS A 1 68 ? 5.516 -14.991 -6.980 1.00 97.00 68 CYS A O 1
ATOM 530 N N . THR A 1 69 ? 6.893 -14.632 -5.257 1.00 95.25 69 THR A N 1
ATOM 531 C CA . THR A 1 69 ? 6.780 -15.975 -4.672 1.00 95.25 69 THR A CA 1
ATOM 532 C C . THR A 1 69 ? 5.664 -16.028 -3.624 1.00 95.25 69 THR A C 1
ATOM 534 O O . THR A 1 69 ? 5.178 -14.998 -3.159 1.00 95.25 69 THR A O 1
ATOM 537 N N . SER A 1 70 ? 5.289 -17.239 -3.199 1.00 93.31 70 SER A N 1
ATOM 538 C CA . SER A 1 70 ? 4.363 -17.452 -2.075 1.00 93.31 70 SER A CA 1
ATOM 539 C C . SER A 1 70 ? 4.893 -16.938 -0.736 1.00 93.31 70 SER A C 1
ATOM 541 O O . SER A 1 70 ? 4.115 -16.791 0.198 1.00 93.31 70 SER A O 1
ATOM 543 N N . ASP A 1 71 ? 6.199 -16.673 -0.652 1.00 92.81 71 ASP A N 1
ATOM 544 C CA . ASP A 1 71 ? 6.886 -16.186 0.546 1.00 92.81 71 ASP A CA 1
ATOM 545 C C . ASP A 1 71 ? 7.085 -14.657 0.516 1.00 92.81 71 ASP A C 1
ATOM 547 O O . ASP A 1 71 ? 7.916 -14.123 1.250 1.00 92.81 71 ASP A O 1
ATOM 551 N N . CYS A 1 72 ? 6.357 -13.948 -0.359 1.00 94.94 72 CYS A N 1
ATOM 552 C CA . CYS A 1 72 ? 6.408 -12.488 -0.512 1.00 94.94 72 CYS A CA 1
ATOM 553 C C . CYS A 1 72 ? 7.808 -11.937 -0.843 1.00 94.94 72 CYS A C 1
ATOM 555 O O . CYS A 1 72 ? 8.239 -10.872 -0.383 1.00 94.94 72 CYS A O 1
ATOM 557 N N . LYS A 1 73 ? 8.532 -12.690 -1.682 1.00 95.62 73 LYS A N 1
ATOM 558 C CA . LYS A 1 73 ? 9.824 -12.309 -2.261 1.00 95.62 73 LYS A CA 1
ATOM 559 C C . LYS A 1 73 ? 9.727 -12.192 -3.770 1.00 95.62 73 LYS A C 1
ATOM 561 O O . LYS A 1 73 ? 8.961 -12.916 -4.410 1.00 95.62 73 LYS A O 1
ATOM 566 N N . LEU A 1 74 ? 10.512 -11.292 -4.350 1.00 96.94 74 LEU A N 1
ATOM 567 C CA . LEU A 1 74 ? 10.562 -11.162 -5.799 1.00 96.94 74 LEU A CA 1
ATOM 568 C C . LEU A 1 74 ? 11.192 -12.419 -6.402 1.00 96.94 74 LEU A C 1
ATOM 570 O O . LEU A 1 74 ? 12.170 -12.977 -5.900 1.00 96.94 74 LEU A O 1
ATOM 574 N N . LYS A 1 75 ? 10.619 -12.884 -7.509 1.00 96.56 75 LYS A N 1
ATOM 575 C CA . LYS A 1 75 ? 11.193 -13.980 -8.288 1.00 96.56 75 LYS A CA 1
ATOM 576 C C . LYS A 1 75 ? 12.511 -13.540 -8.939 1.00 96.56 75 LYS A C 1
ATOM 578 O O . LYS A 1 75 ? 12.721 -12.349 -9.174 1.00 96.56 75 LYS A O 1
ATOM 583 N N . PRO A 1 76 ? 13.399 -14.486 -9.297 1.00 95.75 76 PRO A N 1
ATOM 584 C CA . PRO A 1 76 ? 14.624 -14.156 -10.017 1.00 95.75 76 PRO A CA 1
ATOM 585 C C . PRO A 1 76 ? 14.342 -13.298 -11.259 1.00 95.75 76 PRO A C 1
ATOM 587 O O . PRO A 1 76 ? 13.453 -13.613 -12.048 1.00 95.75 76 PRO A O 1
ATOM 590 N N . ASN A 1 77 ? 15.128 -12.232 -11.436 1.00 93.12 77 ASN A N 1
ATOM 591 C CA . ASN A 1 77 ? 15.008 -11.215 -12.493 1.00 93.12 77 ASN A CA 1
ATOM 592 C C . ASN A 1 77 ? 13.816 -10.246 -12.383 1.00 93.12 77 ASN A C 1
ATOM 594 O O . ASN A 1 77 ? 13.756 -9.301 -13.173 1.00 93.12 77 ASN A O 1
ATOM 598 N N . ALA A 1 78 ? 12.906 -10.414 -11.421 1.00 96.69 78 ALA A N 1
ATOM 599 C CA . ALA A 1 78 ? 11.879 -9.417 -11.137 1.00 96.69 78 ALA A CA 1
ATOM 600 C C . ALA A 1 78 ? 12.489 -8.231 -10.374 1.00 96.69 78 ALA A C 1
ATOM 602 O O . ALA A 1 78 ? 13.233 -8.409 -9.412 1.00 96.69 78 ALA A O 1
ATOM 603 N N . LYS A 1 79 ? 12.175 -7.008 -10.807 1.00 95.88 79 LYS A N 1
ATOM 604 C CA . LYS A 1 79 ? 12.563 -5.761 -10.121 1.00 95.88 79 LYS A CA 1
ATOM 605 C C . LYS A 1 79 ? 11.415 -5.140 -9.331 1.00 95.88 79 LYS A C 1
ATOM 607 O O . LYS A 1 79 ? 11.636 -4.241 -8.527 1.00 95.88 79 LYS A O 1
ATOM 612 N N . CYS A 1 80 ? 10.193 -5.574 -9.613 1.00 95.50 80 CYS A N 1
ATOM 613 C CA . CYS A 1 80 ? 8.965 -5.112 -8.990 1.00 95.50 80 CYS A CA 1
ATOM 614 C C . CYS A 1 80 ? 7.844 -6.134 -9.235 1.00 95.50 80 CYS A C 1
ATOM 616 O O . CYS A 1 80 ? 8.031 -7.107 -9.969 1.00 95.50 80 CYS A O 1
ATOM 618 N N . SER A 1 81 ? 6.678 -5.888 -8.637 1.00 95.69 81 SER A N 1
ATOM 619 C CA . SER A 1 81 ? 5.454 -6.662 -8.845 1.00 95.69 81 SER A CA 1
ATOM 620 C C . SER A 1 81 ? 4.365 -5.787 -9.463 1.00 95.69 81 SER A C 1
ATOM 622 O O . SER A 1 81 ? 4.012 -4.743 -8.905 1.00 95.69 81 SER A O 1
ATOM 624 N N . ASP A 1 82 ? 3.804 -6.243 -10.585 1.00 93.19 82 ASP A N 1
ATOM 625 C CA . ASP A 1 82 ? 2.715 -5.583 -11.322 1.00 93.19 82 ASP A CA 1
ATOM 626 C C . ASP A 1 82 ? 1.467 -5.357 -10.448 1.00 93.19 82 ASP A C 1
ATOM 628 O O . ASP A 1 82 ? 0.662 -4.469 -10.715 1.00 93.19 82 ASP A O 1
ATOM 632 N N . ARG A 1 83 ? 1.298 -6.141 -9.373 1.00 91.12 83 ARG A N 1
ATOM 633 C CA . ARG A 1 83 ? 0.170 -5.986 -8.442 1.00 91.12 83 ARG A CA 1
ATOM 634 C C . ARG A 1 83 ? 0.378 -4.897 -7.409 1.00 91.12 83 ARG A C 1
ATOM 636 O O . ARG A 1 83 ? -0.588 -4.344 -6.894 1.00 91.12 83 ARG A O 1
ATOM 643 N N . ASN A 1 84 ? 1.632 -4.663 -7.045 1.00 93.31 84 ASN A N 1
ATOM 644 C CA . ASN A 1 84 ? 1.969 -3.815 -5.911 1.00 93.31 84 ASN A CA 1
ATOM 645 C C . ASN A 1 84 ? 2.341 -2.397 -6.344 1.00 93.31 84 ASN A C 1
ATOM 647 O O . ASN A 1 84 ? 2.449 -1.518 -5.493 1.00 93.31 84 ASN A O 1
ATOM 651 N N . SER A 1 85 ? 2.521 -2.152 -7.647 1.00 93.94 85 SER A N 1
ATOM 652 C CA . SER A 1 85 ? 2.842 -0.826 -8.160 1.00 93.94 85 SER A CA 1
ATOM 653 C C . SER A 1 85 ? 2.245 -0.544 -9.548 1.00 93.94 85 SER A C 1
ATOM 655 O O . SER A 1 85 ? 2.408 -1.358 -10.456 1.00 93.94 85 SER A O 1
ATOM 657 N N . PRO A 1 86 ? 1.673 0.660 -9.769 1.00 93.62 86 PRO A N 1
ATOM 658 C CA . PRO A 1 86 ? 1.262 1.129 -11.096 1.00 93.62 86 PRO A CA 1
ATOM 659 C C . PRO A 1 86 ? 2.440 1.429 -12.046 1.00 93.62 86 PRO A C 1
ATOM 661 O O . PRO A 1 86 ? 2.221 1.629 -13.239 1.00 93.62 86 PRO A O 1
ATOM 664 N N . CYS A 1 87 ? 3.675 1.476 -11.532 1.00 96.50 87 CYS A N 1
ATOM 665 C CA . CYS A 1 87 ? 4.914 1.677 -12.292 1.00 96.50 87 CYS A CA 1
ATOM 666 C C . CYS A 1 87 ? 5.690 0.379 -12.540 1.00 96.50 87 CYS A C 1
ATOM 668 O O . CYS A 1 87 ? 6.883 0.415 -12.853 1.00 96.50 87 CYS A O 1
ATOM 670 N N . CYS A 1 88 ? 5.025 -0.764 -12.394 1.00 96.50 88 CYS A N 1
ATOM 671 C CA . CYS A 1 88 ? 5.574 -2.064 -12.727 1.00 96.50 88 CYS A CA 1
ATOM 672 C C . CYS A 1 88 ? 4.779 -2.701 -13.866 1.00 96.50 88 CYS A C 1
ATOM 674 O O . CYS A 1 88 ? 3.547 -2.675 -13.861 1.00 96.50 88 CYS A O 1
ATOM 676 N N . LYS A 1 89 ? 5.488 -3.260 -14.847 1.00 95.56 89 LYS A N 1
ATOM 677 C CA . LYS A 1 89 ? 4.883 -4.043 -15.921 1.00 95.56 89 LYS A CA 1
ATOM 678 C C . LYS A 1 89 ? 5.809 -5.172 -16.334 1.00 95.56 89 LYS A C 1
ATOM 680 O O . LYS A 1 89 ? 6.975 -4.942 -16.654 1.00 95.56 89 LYS A O 1
ATOM 685 N N . GLY A 1 90 ? 5.287 -6.394 -16.369 1.00 95.62 90 GLY A N 1
ATOM 686 C CA . GLY A 1 90 ? 6.081 -7.576 -16.688 1.00 95.62 90 GLY A CA 1
ATOM 687 C C . GLY A 1 90 ? 7.253 -7.757 -15.723 1.00 95.62 90 GLY A C 1
ATOM 688 O O . GLY A 1 90 ? 8.343 -8.141 -16.146 1.00 95.62 90 GLY A O 1
ATOM 689 N N . CYS A 1 91 ? 7.052 -7.430 -14.444 1.00 97.06 91 CYS A N 1
ATOM 690 C CA . CYS A 1 91 ? 8.067 -7.501 -13.393 1.00 97.06 91 CYS A CA 1
ATOM 691 C C . CYS A 1 91 ? 9.265 -6.547 -13.578 1.00 97.06 91 CYS A C 1
ATOM 693 O O . CYS A 1 91 ? 10.295 -6.716 -12.917 1.00 97.06 91 CYS A O 1
ATOM 695 N N . GLN A 1 92 ? 9.166 -5.562 -14.476 1.00 96.62 92 GLN A N 1
ATOM 696 C CA . GLN A 1 92 ? 10.185 -4.540 -14.723 1.00 96.62 92 GLN A CA 1
ATOM 697 C C . GLN A 1 92 ? 9.615 -3.140 -14.497 1.00 96.62 92 GLN A C 1
ATOM 699 O O . GLN A 1 92 ? 8.403 -2.927 -14.563 1.00 96.62 92 GLN A O 1
ATOM 704 N N . PHE A 1 93 ? 10.502 -2.174 -14.245 1.00 95.88 93 PHE A N 1
ATOM 705 C CA . PHE A 1 93 ? 10.095 -0.776 -14.153 1.00 95.88 93 PHE A CA 1
ATOM 706 C C . PHE A 1 93 ? 9.526 -0.309 -15.486 1.00 95.88 93 PHE A C 1
ATOM 708 O O . PHE A 1 93 ? 10.126 -0.507 -16.543 1.00 95.88 93 PHE A O 1
ATOM 715 N N . GLU A 1 94 ? 8.362 0.313 -15.406 1.00 95.38 94 GLU A N 1
ATOM 716 C CA . GLU A 1 94 ? 7.691 0.887 -16.556 1.00 95.38 94 GLU A CA 1
ATOM 717 C C . GLU A 1 94 ? 8.366 2.202 -16.984 1.00 95.38 94 GLU A C 1
ATOM 719 O O . GLU A 1 94 ? 9.037 2.864 -16.192 1.00 95.38 94 GLU A O 1
ATOM 724 N N . SER A 1 95 ? 8.202 2.568 -18.255 1.00 94.19 95 SER A N 1
ATOM 725 C CA . SER A 1 95 ? 8.762 3.769 -18.878 1.00 94.19 95 SER A CA 1
ATOM 726 C C . SER A 1 95 ? 8.447 5.061 -18.115 1.00 94.19 95 SER A C 1
ATOM 728 O O . SER A 1 95 ? 7.403 5.198 -17.478 1.00 94.19 95 SER A O 1
ATOM 730 N N . ALA A 1 96 ? 9.352 6.042 -18.211 1.00 93.06 96 ALA A N 1
ATOM 731 C CA . ALA A 1 96 ? 9.211 7.311 -17.495 1.00 93.06 96 ALA A CA 1
ATOM 732 C C . ALA A 1 96 ? 7.995 8.148 -17.950 1.00 93.06 96 ALA A C 1
ATOM 734 O O . ALA A 1 96 ? 7.508 8.996 -17.214 1.00 93.06 96 ALA A O 1
ATOM 735 N N . ASP A 1 97 ? 7.460 7.872 -19.139 1.00 91.00 97 ASP A N 1
ATOM 736 C CA . ASP A 1 97 ? 6.294 8.572 -19.688 1.00 91.00 97 ASP A CA 1
ATOM 737 C C . ASP A 1 97 ? 4.966 7.916 -19.283 1.00 91.00 97 ASP A C 1
ATOM 739 O O . ASP A 1 97 ? 3.881 8.396 -19.625 1.00 91.00 97 ASP A O 1
ATOM 743 N N . LYS A 1 98 ? 5.009 6.800 -18.542 1.00 94.62 98 LYS A N 1
ATOM 744 C CA . LYS A 1 98 ? 3.792 6.166 -18.054 1.00 94.62 98 LYS A CA 1
ATOM 745 C C . LYS A 1 98 ? 3.194 6.990 -16.925 1.00 94.62 98 LYS A C 1
ATOM 747 O O . LYS A 1 98 ? 3.734 7.047 -15.823 1.00 94.62 98 LYS A O 1
ATOM 752 N N . LYS A 1 99 ? 2.005 7.531 -17.173 1.00 94.56 99 LYS A N 1
ATOM 753 C CA . LYS A 1 99 ? 1.167 8.103 -16.120 1.00 94.56 99 LYS A CA 1
ATOM 754 C C . LYS A 1 99 ? 0.774 7.021 -15.106 1.00 94.56 99 LYS A C 1
ATOM 756 O O . LYS A 1 99 ? 0.216 5.988 -15.494 1.00 94.56 99 LYS A O 1
ATOM 761 N N . CYS A 1 100 ? 1.060 7.265 -13.830 1.00 94.31 100 CYS A N 1
ATOM 762 C CA . CYS A 1 100 ? 0.761 6.362 -12.715 1.00 94.31 100 CYS A CA 1
ATOM 763 C C . CYS A 1 100 ? -0.288 6.911 -11.745 1.00 94.31 100 CYS A C 1
ATOM 765 O O . CYS A 1 100 ? -0.909 6.131 -11.025 1.00 94.31 100 CYS A O 1
ATOM 767 N N . GLN A 1 101 ? -0.529 8.222 -11.759 1.00 93.75 101 GLN A N 1
ATOM 768 C CA . GLN A 1 101 ? -1.608 8.850 -11.008 1.00 93.75 101 GLN A CA 1
ATOM 769 C C . GLN A 1 101 ? -2.265 9.939 -11.856 1.00 93.75 101 GLN A C 1
ATOM 771 O O . GLN A 1 101 ? -1.586 10.818 -12.385 1.00 93.75 101 GLN A O 1
ATOM 776 N N . GLU A 1 102 ? -3.590 9.880 -11.976 1.00 94.12 102 GLU A N 1
ATOM 777 C CA . GLU A 1 102 ? -4.377 10.949 -12.596 1.00 94.12 102 GLU A CA 1
ATOM 778 C C . GLU A 1 102 ? -4.432 12.188 -11.695 1.00 94.12 102 GLU A C 1
ATOM 780 O O . GLU A 1 102 ? -4.280 12.099 -10.472 1.00 94.12 102 GLU A O 1
ATOM 785 N N . ALA A 1 103 ? -4.696 13.349 -12.295 1.00 94.69 103 ALA A N 1
ATOM 786 C CA . ALA A 1 103 ? -4.895 14.577 -11.540 1.00 94.69 103 ALA A CA 1
ATOM 787 C C . ALA A 1 103 ? -6.118 14.462 -10.611 1.00 94.69 103 ALA A C 1
ATOM 789 O O . ALA A 1 103 ? -7.218 14.095 -11.030 1.00 94.69 103 ALA A O 1
ATOM 790 N N . ILE A 1 104 ? -5.936 14.830 -9.342 1.00 91.75 104 ILE A N 1
ATOM 791 C CA . ILE A 1 104 ? -7.001 14.880 -8.336 1.00 91.75 104 ILE A CA 1
ATOM 792 C C . ILE A 1 104 ? -7.261 16.347 -8.000 1.00 91.75 104 ILE A C 1
ATOM 794 O O . ILE A 1 104 ? -6.720 16.892 -7.029 1.00 91.75 104 ILE A O 1
ATOM 798 N N . ASN A 1 105 ? -8.124 16.974 -8.804 1.00 90.31 105 ASN A N 1
ATOM 799 C CA . ASN A 1 105 ? -8.484 18.393 -8.690 1.00 90.31 105 ASN A CA 1
ATOM 800 C C . ASN A 1 105 ? -9.004 18.760 -7.294 1.00 90.31 105 ASN A C 1
ATOM 802 O O . ASN A 1 105 ? -8.658 19.815 -6.775 1.00 90.31 105 ASN A O 1
ATOM 806 N N . ALA A 1 106 ? -9.767 17.865 -6.655 1.00 85.19 106 ALA A N 1
ATOM 807 C CA . ALA A 1 106 ? -10.309 18.079 -5.310 1.00 85.19 106 ALA A CA 1
ATOM 808 C C . ALA A 1 106 ? -9.225 18.287 -4.236 1.00 85.19 106 ALA A C 1
ATOM 810 O O . ALA A 1 106 ? -9.487 18.908 -3.214 1.00 85.19 106 ALA A O 1
ATOM 811 N N . THR A 1 107 ? -8.011 17.782 -4.470 1.00 86.12 107 THR A N 1
ATOM 812 C CA . THR A 1 107 ? -6.867 17.929 -3.557 1.00 86.12 107 THR A CA 1
ATOM 813 C C . THR A 1 107 ? -5.713 18.719 -4.174 1.00 86.12 107 THR A C 1
ATOM 815 O O . THR A 1 107 ? -4.602 18.666 -3.655 1.00 86.12 107 THR A O 1
ATOM 818 N N . CYS A 1 108 ? -5.948 19.404 -5.301 1.00 90.69 108 CYS A N 1
ATOM 819 C CA . CYS A 1 108 ? -4.929 20.131 -6.068 1.00 90.69 108 CYS A CA 1
ATOM 820 C C . CYS A 1 108 ? -3.674 19.291 -6.381 1.00 90.69 108 CYS A C 1
ATOM 822 O O . CYS A 1 108 ? -2.559 19.811 -6.399 1.00 90.69 108 CYS A O 1
ATOM 824 N N . LYS A 1 109 ? -3.844 17.983 -6.612 1.00 91.00 109 LYS A N 1
ATOM 825 C CA . LYS A 1 109 ? -2.747 17.089 -7.001 1.00 91.00 109 LYS A CA 1
ATOM 826 C C . LYS A 1 109 ? -2.726 16.960 -8.517 1.00 91.00 109 LYS A C 1
ATOM 828 O O . LYS A 1 109 ? -3.743 16.598 -9.105 1.00 91.00 109 LYS A O 1
ATOM 833 N N . GLY A 1 110 ? -1.584 17.268 -9.124 1.00 93.12 110 GLY A N 1
ATOM 834 C CA . GLY A 1 110 ? -1.362 17.085 -10.557 1.00 93.12 110 GLY A CA 1
ATOM 835 C C . GLY A 1 110 ? -1.242 15.613 -10.952 1.00 93.12 110 GLY A C 1
ATOM 836 O O . GLY A 1 110 ? -1.414 14.713 -10.130 1.00 93.12 110 GLY A O 1
ATOM 837 N N . GLU A 1 111 ? -0.948 15.385 -12.225 1.00 95.00 111 GLU A N 1
ATOM 838 C CA . GLU A 1 111 ? -0.620 14.056 -12.739 1.00 95.00 111 GLU A CA 1
ATOM 839 C C . GLU A 1 111 ? 0.783 13.636 -12.281 1.00 95.00 111 GLU A C 1
ATOM 841 O O . GLU A 1 111 ? 1.702 14.458 -12.278 1.00 95.00 111 GLU A O 1
ATOM 846 N N . SER A 1 112 ? 0.956 12.353 -11.954 1.00 94.25 112 SER A N 1
ATOM 847 C CA . SER A 1 112 ? 2.271 11.763 -11.674 1.00 94.25 112 SER A CA 1
ATOM 848 C C . SER A 1 112 ? 2.625 10.721 -12.726 1.00 94.25 112 SER A C 1
ATOM 850 O O . SER A 1 112 ? 1.771 9.972 -13.214 1.00 94.25 112 SER A O 1
ATOM 852 N N . TYR A 1 113 ? 3.915 10.659 -13.037 1.00 94.81 113 TYR A N 1
ATOM 853 C CA . TYR A 1 113 ? 4.491 9.775 -14.040 1.00 94.81 113 TYR A CA 1
ATOM 854 C C . TYR A 1 113 ? 5.578 8.914 -13.410 1.00 94.81 113 TYR A C 1
ATOM 856 O O . TYR A 1 113 ? 6.273 9.350 -12.494 1.00 94.81 113 TYR A O 1
ATOM 864 N N . CYS A 1 114 ? 5.727 7.683 -13.882 1.00 95.81 114 CYS A N 1
ATOM 865 C CA . CYS A 1 114 ? 6.782 6.793 -13.423 1.00 95.81 114 CYS A CA 1
ATOM 866 C C . CYS A 1 114 ? 8.167 7.393 -13.688 1.00 95.81 114 CYS A C 1
ATOM 868 O O . CYS A 1 114 ? 8.361 8.204 -14.581 1.00 95.81 114 CYS A O 1
ATOM 870 N N . THR A 1 115 ? 9.174 6.981 -12.924 1.00 93.25 115 THR A N 1
ATOM 871 C CA . THR A 1 115 ? 10.539 7.511 -13.104 1.00 93.25 115 THR A CA 1
ATOM 872 C C . THR A 1 115 ? 11.377 6.699 -14.094 1.00 93.25 115 THR A C 1
ATOM 874 O O . THR A 1 115 ? 12.494 7.096 -14.427 1.00 93.25 115 THR A O 1
ATOM 877 N N . GLY A 1 116 ? 10.908 5.514 -14.503 1.00 90.06 116 GLY A N 1
ATOM 878 C CA . GLY A 1 116 ? 11.701 4.539 -15.263 1.00 90.06 116 GLY A CA 1
ATOM 879 C C . GLY A 1 116 ? 12.806 3.839 -14.465 1.00 90.06 116 GLY A C 1
ATOM 880 O O . GLY A 1 116 ? 13.472 2.946 -14.982 1.00 90.06 116 GLY A O 1
ATOM 881 N N . LYS A 1 117 ? 13.031 4.243 -13.209 1.00 89.31 117 LYS A N 1
ATOM 882 C CA . LYS A 1 117 ? 14.144 3.774 -12.364 1.00 89.31 117 LYS A CA 1
ATOM 883 C C . LYS A 1 117 ? 13.688 3.175 -11.038 1.00 89.31 117 LYS A C 1
ATOM 885 O O . LYS A 1 117 ? 14.504 2.597 -10.328 1.00 89.31 117 LYS A O 1
ATOM 890 N N . SER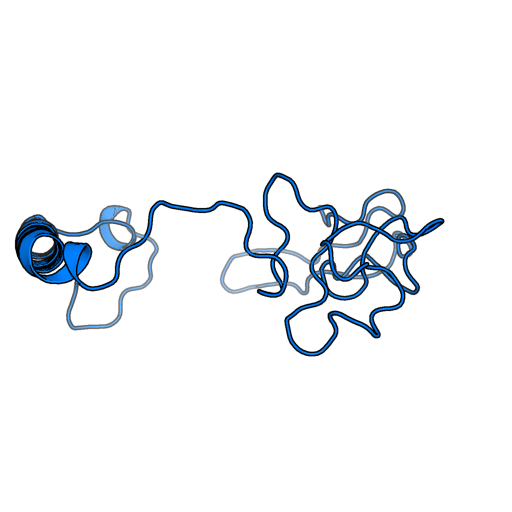 A 1 118 ? 12.415 3.342 -10.700 1.00 85.88 118 SER A N 1
ATOM 891 C CA . SER A 1 118 ? 11.805 2.859 -9.470 1.00 85.88 118 SER A CA 1
ATOM 892 C C . SER A 1 118 ? 10.373 2.421 -9.742 1.00 85.88 118 SER A C 1
ATOM 894 O O . SER A 1 118 ? 9.707 2.952 -10.632 1.00 85.88 118 SER A O 1
ATOM 896 N N . PHE A 1 119 ? 9.896 1.481 -8.932 1.00 79.69 119 PHE A N 1
ATOM 897 C CA . PHE A 1 119 ? 8.487 1.113 -8.865 1.00 79.69 119 PHE A CA 1
ATOM 898 C C . PHE A 1 119 ? 7.665 2.116 -8.040 1.00 79.69 119 PHE A C 1
ATOM 900 O O . PHE A 1 119 ? 6.442 2.058 -8.052 1.00 79.69 119 PHE A O 1
ATOM 907 N N . ILE A 1 120 ? 8.297 3.035 -7.313 1.00 78.12 120 ILE A N 1
ATOM 908 C CA . ILE A 1 120 ? 7.604 4.096 -6.580 1.00 78.12 120 ILE A CA 1
ATOM 909 C C . ILE A 1 120 ? 7.400 5.274 -7.539 1.00 78.12 120 ILE A C 1
ATOM 911 O O . ILE A 1 120 ? 8.361 5.767 -8.137 1.00 78.12 120 ILE A O 1
ATOM 915 N N . GLY A 1 121 ? 6.143 5.689 -7.715 1.00 72.12 121 GLY A N 1
ATOM 916 C CA . GLY A 1 121 ? 5.818 6.943 -8.395 1.00 72.12 121 GLY A CA 1
ATOM 917 C C . GLY A 1 121 ? 6.276 8.152 -7.562 1.00 72.12 121 GLY A C 1
ATOM 918 O O . GLY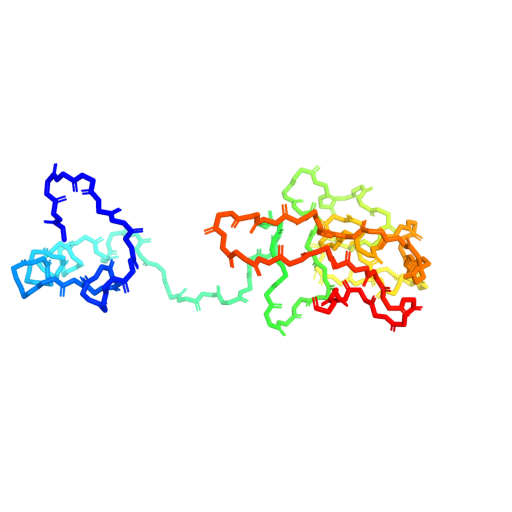 A 1 121 ? 6.376 8.023 -6.342 1.00 72.12 121 GLY A O 1
ATOM 919 N N . PRO A 1 122 ? 6.594 9.291 -8.196 1.00 61.78 122 PRO A N 1
ATOM 920 C CA . PRO A 1 122 ? 6.935 10.526 -7.495 1.00 61.78 122 PRO A CA 1
ATOM 921 C C . PRO A 1 122 ? 5.764 11.077 -6.670 1.00 61.78 122 PRO A C 1
ATOM 923 O O . PRO A 1 122 ? 4.590 10.868 -7.067 1.00 61.78 122 PRO A O 1
#

InterPro domains:
  IPR001762 Disintegrin domain [PF00200] (50-118)
  IPR001762 Disintegrin domain [PS50214] (41-122)
  IPR001762 Disintegrin domain [SM00050] (50-120)
  IPR024079 Metallopeptidase, catalytic domain superfamily [G3DSA:3.40.390.10] (1-40)
  IPR036436 Disintegrin domain superfamily [G3DSA:4.10.70.10] (41-122)
  IPR036436 Disintegrin domain superfamily [SSF57552] (50-119)
  IPR051489 Disintegrin and Metalloproteinase Domain-Containing [PTHR45702] (1-120)

Organism: Micrurus surinamensis (NCBI:txid129470)

Sequence (122 aa):
MYPIAVSGDHENNKMFSNCSKASILQTIQSKAPECFKERTNKVCGNSRVDEEEECDPGLLHLQNDFCCTSDCKLKPNAKCSDRNSPCCKGCQFESADKKCQEAINATCKGESYCTGKSFIGP

Solvent-accessible surface area (backbone atoms only — not comparable to full-atom values): 7218 Å² total; per-residue (Å²): 121,70,100,62,94,74,92,64,82,53,77,66,67,82,44,75,46,72,71,54,49,54,54,50,49,58,48,44,72,71,47,35,84,78,72,61,67,83,86,68,76,72,60,76,34,73,49,56,66,40,96,86,40,68,24,22,53,15,69,93,24,36,87,73,39,88,21,28,37,66,80,15,35,57,33,92,91,34,77,31,30,53,80,69,21,78,21,22,50,93,15,30,56,30,57,45,83,41,71,56,39,75,59,39,72,95,75,73,38,66,68,31,41,15,66,42,80,38,49,65,65,115

Radius of gyration: 19.9 Å; Cα contacts (8 Å, |Δi|>4): 202; chains: 1; bounding box: 38×40×47 Å